Protein AF-A0A529Y421-F1 (afdb_monomer)

Mean predicted aligned error: 8.47 Å

Solvent-accessible surface area (backbone atoms only — not comparable to full-atom values): 8105 Å² total; per-residue (Å²): 81,92,61,48,84,88,84,75,98,61,97,77,87,85,83,74,94,60,98,74,80,75,78,56,73,95,70,62,75,56,79,87,67,38,79,45,76,65,43,39,53,40,48,37,53,45,39,39,70,50,32,75,90,50,21,64,60,25,49,55,49,43,70,60,49,50,62,58,52,45,72,73,50,88,51,63,68,60,40,55,50,52,55,51,36,52,51,28,52,74,71,68,37,49,69,60,29,49,54,55,47,60,69,41,50,70,58,52,51,52,58,53,54,67,66,67,70,67,80,79,72,79,80,76,80,83,81,81,131

Radius of gyration: 20.15 Å; Cα contacts (8 Å, |Δi|>4): 86; chains: 1; bounding box: 56×40×66 Å

pLDDT: mean 86.64, std 13.7, range [48.19, 98.25]

Sequence (129 aa):
INGAVIHVDRKVTIELMNDVQFLLESHVIQAEQASTPLRQLYFIVQIMLINPAGAAEARDMFRRSLPMLIASFDNQDICNRLKQIDRMVGEDEIYEALKAIRALYPLERKALEDTDEIPEAPRALAVGA

Secondary structure (DSSP, 8-state):
-TT-----SS-------S------GGG---GGG--SHHHHHHHHHHHHHH-GGGHHHHHHHHHHHHHHHHHT---HHHHHHHHHHHHHHHTT-HHHHHHHHHHHHHHHHHHHHHHH-------------

Structure (mmCIF, N/CA/C/O backbone):
data_AF-A0A529Y421-F1
#
_entry.id   AF-A0A529Y421-F1
#
loop_
_atom_site.group_PDB
_atom_site.id
_atom_site.type_symbol
_atom_site.label_atom_id
_atom_site.label_alt_id
_atom_site.label_comp_id
_atom_site.label_asym_id
_atom_site.label_entity_id
_atom_site.label_seq_id
_atom_site.pdbx_PDB_ins_code
_atom_site.Cartn_x
_atom_site.Cartn_y
_atom_site.Cartn_z
_atom_site.occupancy
_atom_site.B_iso_or_equiv
_atom_site.auth_seq_id
_atom_site.auth_comp_id
_atom_site.auth_asym_id
_atom_site.auth_atom_id
_atom_site.pdbx_PDB_model_num
ATOM 1 N N . ILE A 1 1 ? -9.564 3.473 12.352 1.00 63.72 1 ILE A N 1
ATOM 2 C CA . ILE A 1 1 ? -10.527 2.362 12.550 1.00 63.72 1 ILE A CA 1
ATOM 3 C C . ILE A 1 1 ? -11.722 2.593 11.639 1.00 63.72 1 ILE A C 1
ATOM 5 O O . ILE A 1 1 ? -12.403 3.584 11.851 1.00 63.72 1 ILE A O 1
ATOM 9 N N . ASN A 1 2 ? -11.964 1.757 10.623 1.00 61.97 2 ASN A N 1
ATOM 10 C CA . ASN A 1 2 ? -13.098 1.922 9.689 1.00 61.97 2 ASN A CA 1
ATOM 11 C C . ASN A 1 2 ? -13.236 3.359 9.129 1.00 61.97 2 ASN A C 1
ATOM 13 O O . ASN A 1 2 ? -14.321 3.929 9.128 1.00 61.97 2 ASN A O 1
ATOM 17 N N . GLY A 1 3 ? -12.116 3.986 8.750 1.00 61.38 3 GLY A N 1
ATOM 18 C CA . GLY A 1 3 ? -12.078 5.387 8.298 1.00 61.38 3 GLY A CA 1
ATOM 19 C C . GLY A 1 3 ? -11.944 6.451 9.402 1.00 61.38 3 GLY A C 1
ATOM 20 O O . GLY A 1 3 ? -11.648 7.600 9.097 1.00 61.38 3 GLY A O 1
ATOM 21 N N . ALA A 1 4 ? -12.076 6.099 10.685 1.00 69.12 4 ALA A N 1
ATOM 22 C CA . ALA A 1 4 ? -11.848 7.022 11.800 1.00 69.12 4 ALA A CA 1
ATOM 23 C C . ALA A 1 4 ? -10.352 7.176 12.128 1.00 69.12 4 ALA A C 1
ATOM 25 O O . ALA A 1 4 ? -9.645 6.177 12.315 1.00 69.12 4 ALA A O 1
ATOM 26 N N . VAL A 1 5 ? -9.885 8.420 12.245 1.00 74.56 5 VAL A N 1
ATOM 27 C CA . VAL A 1 5 ? -8.524 8.772 12.678 1.00 74.56 5 VAL A CA 1
ATOM 28 C C . VAL A 1 5 ? -8.503 8.910 14.198 1.00 74.56 5 VAL A C 1
ATOM 30 O O . VAL A 1 5 ? -9.376 9.555 14.774 1.00 74.56 5 VAL A O 1
ATOM 33 N N . ILE A 1 6 ? -7.509 8.305 14.849 1.00 79.62 6 ILE A N 1
ATOM 34 C CA . ILE A 1 6 ? -7.303 8.437 16.294 1.00 79.62 6 ILE A CA 1
ATOM 35 C C . ILE A 1 6 ? -6.074 9.308 16.519 1.00 79.62 6 ILE A C 1
ATOM 37 O O . ILE A 1 6 ? -4.979 8.957 16.087 1.00 79.62 6 ILE A O 1
ATOM 41 N N . HIS A 1 7 ? -6.269 10.421 17.218 1.00 82.12 7 HIS A N 1
ATOM 42 C CA . HIS A 1 7 ? -5.204 11.296 17.688 1.00 82.12 7 HIS A CA 1
ATOM 43 C C . HIS A 1 7 ? -5.233 11.339 19.217 1.00 82.12 7 HIS A C 1
ATOM 45 O O . HIS A 1 7 ? -6.308 11.393 19.814 1.00 82.12 7 HIS A O 1
ATOM 51 N N . VAL A 1 8 ? -4.060 11.301 19.847 1.00 84.50 8 VAL A N 1
ATOM 52 C CA . VAL A 1 8 ? -3.912 11.318 21.307 1.00 84.50 8 VAL A CA 1
ATOM 53 C C . VAL A 1 8 ? -2.969 12.453 21.693 1.00 84.50 8 VAL A C 1
ATOM 55 O O . VAL A 1 8 ? -1.868 12.556 21.162 1.00 84.50 8 VAL A O 1
ATOM 58 N N . ASP A 1 9 ? -3.407 13.318 22.607 1.00 89.75 9 ASP A N 1
ATOM 59 C CA . ASP A 1 9 ? -2.672 14.516 23.051 1.00 89.75 9 ASP A CA 1
ATOM 60 C C . ASP A 1 9 ? -1.628 14.215 24.145 1.00 89.75 9 ASP A C 1
ATOM 62 O O . ASP A 1 9 ? -0.839 15.076 24.534 1.00 89.75 9 ASP A O 1
ATOM 66 N N . ARG A 1 10 ? -1.633 12.983 24.664 1.00 92.12 10 ARG A N 1
ATOM 67 C CA . ARG A 1 10 ? -0.780 12.490 25.749 1.00 92.12 10 ARG A CA 1
ATOM 68 C C . ARG A 1 10 ? -0.543 10.987 25.607 1.00 92.12 10 ARG A C 1
ATOM 70 O O . ARG A 1 10 ? -1.236 10.304 24.854 1.00 92.12 10 ARG A O 1
ATOM 77 N N . LYS A 1 11 ? 0.417 10.447 26.364 1.00 92.19 11 LYS A N 1
ATOM 78 C CA . LYS A 1 11 ? 0.706 9.005 26.381 1.00 92.19 11 LYS A CA 1
ATOM 79 C C . LYS A 1 11 ? -0.511 8.223 26.887 1.00 92.19 11 LYS A C 1
ATOM 81 O O . LYS A 1 11 ? -0.927 8.407 28.028 1.00 92.19 11 LYS A O 1
ATOM 86 N N . VAL A 1 12 ? -1.027 7.324 26.055 1.00 92.06 12 VAL A N 1
ATOM 87 C CA . VAL A 1 12 ? -2.126 6.408 26.383 1.00 92.06 12 VAL A CA 1
ATOM 88 C C . VAL A 1 12 ? -1.828 5.010 25.841 1.00 92.06 12 VAL A C 1
ATOM 90 O O . VAL A 1 12 ? -1.035 4.859 24.911 1.00 92.06 12 VAL A O 1
ATOM 93 N N . THR A 1 13 ? -2.477 4.000 26.414 1.00 89.50 13 THR A N 1
ATOM 94 C CA . THR A 1 13 ? -2.512 2.636 25.874 1.00 89.50 13 THR A CA 1
ATOM 95 C C . THR A 1 13 ? -3.875 2.422 25.229 1.00 89.50 13 THR A C 1
ATOM 97 O O . THR A 1 13 ? -4.895 2.710 25.852 1.00 89.50 13 THR A O 1
ATOM 100 N N . ILE A 1 14 ? -3.894 1.942 23.986 1.00 86.56 14 ILE A N 1
ATOM 101 C CA . ILE A 1 14 ? -5.120 1.604 23.258 1.00 86.56 14 ILE A CA 1
ATOM 102 C C . ILE A 1 14 ? -5.116 0.095 23.040 1.00 86.56 14 ILE A C 1
ATOM 104 O O . ILE A 1 14 ? -4.206 -0.429 22.401 1.00 86.56 14 ILE A O 1
ATOM 108 N N . GLU A 1 15 ? -6.132 -0.586 23.559 1.00 86.50 15 GLU A N 1
ATOM 109 C CA . GLU A 1 15 ? -6.344 -2.016 23.345 1.00 86.50 15 GLU A CA 1
ATOM 110 C C . GLU A 1 15 ? -7.516 -2.218 22.382 1.00 86.50 15 GLU A C 1
ATOM 112 O O . GLU A 1 15 ? -8.612 -1.695 22.586 1.00 86.50 15 GLU A O 1
ATOM 117 N N . LEU A 1 16 ? -7.273 -2.965 21.307 1.00 83.94 16 LEU A N 1
ATOM 118 C CA . LEU A 1 16 ? -8.285 -3.349 20.327 1.00 83.94 16 LEU A CA 1
ATOM 119 C C . LEU A 1 16 ? -8.655 -4.802 20.616 1.00 83.94 16 LEU A C 1
ATOM 121 O O . LEU A 1 16 ? -7.834 -5.697 20.453 1.00 83.94 16 LEU A O 1
ATOM 125 N N . MET A 1 17 ? -9.879 -5.025 21.091 1.00 87.00 17 MET A N 1
ATOM 126 C CA . MET A 1 17 ? -10.341 -6.355 21.517 1.00 87.00 17 MET A CA 1
ATOM 127 C C . MET A 1 17 ? -10.834 -7.238 20.360 1.00 87.00 17 MET A C 1
ATOM 129 O O . MET A 1 17 ? -11.115 -8.414 20.568 1.00 87.00 17 MET A O 1
ATOM 133 N N . ASN A 1 18 ? -10.952 -6.671 19.159 1.00 82.56 18 ASN A N 1
ATOM 134 C CA . ASN A 1 18 ? -11.360 -7.367 17.942 1.00 82.56 18 ASN A CA 1
ATOM 135 C C . ASN A 1 18 ? -10.196 -7.409 16.954 1.00 82.56 18 ASN A C 1
ATOM 137 O O . ASN A 1 18 ? -9.344 -6.518 16.969 1.00 82.56 18 ASN A O 1
ATOM 141 N N . ASP A 1 19 ? -10.223 -8.389 16.050 1.00 74.75 19 ASP A N 1
ATOM 142 C CA . ASP A 1 19 ? -9.330 -8.390 14.897 1.00 74.75 19 ASP A CA 1
ATOM 143 C C . ASP A 1 19 ? -9.735 -7.249 13.952 1.00 74.75 19 ASP A C 1
ATOM 145 O O . ASP A 1 19 ? -10.853 -7.209 13.428 1.00 74.75 19 ASP A O 1
ATOM 149 N N . VAL A 1 20 ? -8.863 -6.251 13.832 1.00 77.38 20 VAL A N 1
ATOM 150 C CA . VAL A 1 20 ? -9.123 -5.023 13.080 1.00 77.38 20 VAL A CA 1
ATOM 151 C C . VAL A 1 2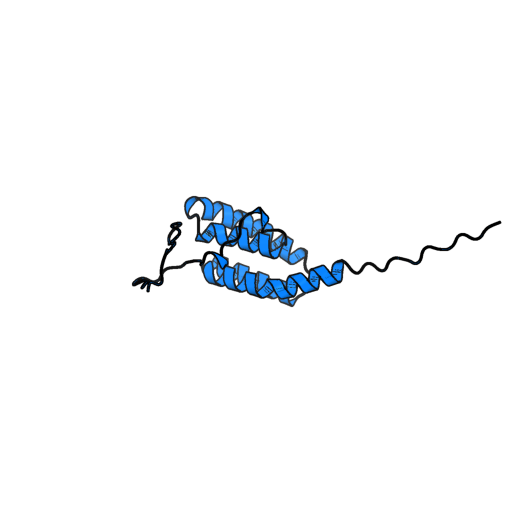0 ? -7.909 -4.662 12.247 1.00 77.38 20 VAL A C 1
ATOM 153 O O . VAL A 1 20 ? -6.781 -4.595 12.734 1.00 77.38 20 VAL A O 1
ATOM 156 N N . GLN A 1 21 ? -8.156 -4.329 10.985 1.00 77.06 21 GLN A N 1
ATOM 157 C CA . GLN A 1 21 ? -7.132 -3.747 10.132 1.00 77.06 21 GLN A CA 1
ATOM 158 C C . GLN A 1 21 ? -7.059 -2.236 10.397 1.00 77.06 21 GLN A C 1
ATOM 160 O O . GLN A 1 21 ? -8.071 -1.528 10.377 1.00 77.06 21 GLN A O 1
ATOM 165 N N . PHE A 1 22 ? -5.858 -1.722 10.668 1.00 78.25 22 PHE A N 1
ATOM 166 C CA . PHE A 1 22 ? -5.629 -0.295 10.890 1.00 78.25 22 PHE A CA 1
ATOM 167 C C . PHE A 1 22 ? -4.326 0.177 10.245 1.00 78.25 22 PHE A C 1
ATOM 169 O O . PHE A 1 22 ? -3.378 -0.584 10.057 1.00 78.25 22 PHE A O 1
ATOM 176 N N . LEU A 1 23 ? -4.276 1.471 9.936 1.00 81.62 23 LEU A N 1
ATOM 177 C CA . LEU A 1 23 ? -3.067 2.162 9.513 1.00 81.62 23 LEU A CA 1
ATOM 178 C C . LEU A 1 23 ? -2.701 3.209 10.560 1.00 81.62 23 LEU A C 1
ATOM 180 O O . LEU A 1 23 ? -3.571 3.883 11.110 1.00 81.62 23 LEU A O 1
ATOM 184 N N . LEU A 1 24 ? -1.404 3.332 10.820 1.00 82.69 24 LEU A N 1
ATOM 185 C CA . LEU A 1 24 ? -0.846 4.471 11.540 1.00 82.69 24 LEU A CA 1
ATOM 186 C C . LEU A 1 24 ? -0.791 5.677 10.597 1.00 82.69 24 LEU A C 1
ATOM 188 O O . LEU A 1 24 ? -0.710 5.502 9.383 1.00 82.69 24 LEU A O 1
ATOM 192 N N . GLU A 1 25 ? -0.763 6.891 11.144 1.00 81.50 25 GLU A N 1
ATOM 193 C CA . GLU A 1 25 ? -0.621 8.121 10.349 1.00 81.50 25 GLU A CA 1
ATOM 194 C C . GLU A 1 25 ? 0.612 8.071 9.433 1.00 81.50 25 GLU A C 1
ATOM 196 O O . GLU A 1 25 ? 0.514 8.347 8.244 1.00 81.50 25 GLU A O 1
ATOM 201 N N . SER A 1 26 ? 1.746 7.583 9.943 1.00 83.06 26 SER A N 1
ATOM 202 C CA . SER A 1 26 ? 2.985 7.382 9.173 1.00 83.06 26 SER A CA 1
ATOM 203 C C . SER A 1 26 ? 2.859 6.373 8.021 1.00 83.06 26 SER A C 1
ATOM 205 O O . SER A 1 26 ? 3.757 6.253 7.173 1.00 83.06 26 SER A O 1
ATOM 207 N N . HIS A 1 27 ? 1.774 5.597 8.003 1.00 88.44 27 HIS A N 1
ATOM 208 C CA . HIS A 1 27 ? 1.459 4.655 6.943 1.00 88.44 27 HIS A CA 1
ATOM 209 C C . HIS A 1 27 ? 0.469 5.201 5.918 1.00 88.44 27 HIS A C 1
ATOM 211 O O . HIS A 1 27 ? 0.380 4.633 4.833 1.00 88.44 27 HIS A O 1
ATOM 217 N N . VAL A 1 28 ? -0.223 6.297 6.210 1.00 90.69 28 VAL A N 1
ATOM 218 C CA . VAL A 1 28 ? -1.140 6.929 5.265 1.00 90.69 28 VAL A CA 1
ATOM 219 C C . VAL A 1 28 ? -0.362 7.909 4.398 1.00 90.69 28 VAL A C 1
ATOM 221 O O . VAL A 1 28 ? 0.343 8.772 4.915 1.00 90.69 28 VAL A O 1
ATOM 224 N N . ILE A 1 29 ? -0.488 7.777 3.078 1.00 93.88 29 ILE A N 1
ATOM 225 C CA . ILE A 1 29 ? 0.036 8.769 2.135 1.00 93.88 29 ILE A CA 1
ATOM 226 C C . ILE A 1 29 ? -1.104 9.564 1.498 1.00 93.88 29 ILE A C 1
ATOM 228 O O . ILE A 1 29 ? -2.179 9.019 1.233 1.00 93.88 29 ILE A O 1
ATOM 232 N N . GLN A 1 30 ? -0.853 10.847 1.258 1.00 92.94 30 GLN A N 1
ATOM 233 C CA . GLN A 1 30 ? -1.716 11.740 0.488 1.00 92.94 30 GLN A CA 1
ATOM 234 C C . GLN A 1 30 ? -1.455 11.585 -1.014 1.00 92.94 30 GLN A C 1
ATOM 236 O O . GLN A 1 30 ? -0.404 11.079 -1.420 1.00 92.94 30 GLN A O 1
ATOM 241 N N . ALA A 1 31 ? -2.395 12.041 -1.843 1.00 91.75 31 ALA A N 1
ATOM 242 C CA . ALA A 1 31 ? -2.301 11.921 -3.297 1.00 91.75 31 ALA A CA 1
ATOM 243 C C . ALA A 1 31 ? -1.023 12.576 -3.852 1.00 91.75 31 ALA A C 1
ATOM 245 O O . ALA A 1 31 ? -0.361 12.020 -4.724 1.00 91.75 31 ALA A O 1
ATOM 246 N N . GLU A 1 32 ? -0.607 13.707 -3.283 1.00 93.94 32 GLU A N 1
ATOM 247 C CA . GLU A 1 32 ? 0.585 14.458 -3.690 1.00 93.94 32 GLU A CA 1
ATOM 248 C C . GLU A 1 32 ? 1.885 13.701 -3.378 1.00 93.94 32 GLU A C 1
ATOM 250 O O . GLU A 1 32 ? 2.923 13.942 -3.991 1.00 93.94 32 GLU A O 1
ATOM 255 N N . GLN A 1 33 ? 1.844 12.766 -2.425 1.00 93.88 33 GLN A N 1
ATOM 256 C CA . GLN A 1 33 ? 2.989 11.937 -2.050 1.00 93.88 33 GLN A CA 1
ATOM 257 C C . GLN A 1 33 ? 3.141 10.702 -2.947 1.00 93.88 33 GLN A C 1
ATOM 259 O O . GLN A 1 33 ? 4.172 10.025 -2.861 1.00 93.88 33 GLN A O 1
ATOM 264 N N . ALA A 1 34 ? 2.152 10.405 -3.799 1.00 95.31 34 ALA A N 1
ATOM 265 C CA . ALA A 1 34 ? 2.160 9.306 -4.761 1.00 95.31 34 ALA A CA 1
ATOM 266 C C . ALA A 1 34 ? 2.992 9.646 -6.016 1.00 95.31 34 ALA A C 1
ATOM 268 O O . ALA A 1 34 ? 2.529 9.566 -7.152 1.00 95.31 34 ALA A O 1
ATOM 269 N N . SER A 1 35 ? 4.244 10.048 -5.798 1.00 94.19 35 SER A N 1
ATOM 270 C CA . SER A 1 35 ? 5.146 10.550 -6.839 1.00 94.19 35 SER A CA 1
ATOM 271 C C . SER A 1 35 ? 5.913 9.463 -7.597 1.00 94.19 35 SER A C 1
ATOM 273 O O . SER A 1 35 ? 6.554 9.773 -8.595 1.00 94.19 35 SER A O 1
ATOM 275 N N . THR A 1 36 ? 5.870 8.208 -7.139 1.00 95.12 36 THR A N 1
ATOM 276 C CA . THR A 1 36 ? 6.512 7.064 -7.808 1.00 95.12 36 THR A CA 1
ATOM 277 C C . THR A 1 36 ? 5.483 5.993 -8.170 1.00 95.12 36 THR A C 1
ATOM 279 O O . THR A 1 36 ? 4.443 5.912 -7.504 1.00 95.12 36 THR A O 1
ATOM 282 N N . PRO A 1 37 ? 5.744 5.153 -9.186 1.00 94.94 37 PRO A N 1
ATOM 283 C CA . PRO A 1 37 ? 4.805 4.118 -9.616 1.00 94.94 37 PRO A CA 1
ATOM 284 C C . PRO A 1 37 ? 4.314 3.178 -8.490 1.00 94.94 37 PRO A C 1
ATOM 286 O O . PRO A 1 37 ? 3.110 2.940 -8.358 1.00 94.94 37 PRO A O 1
ATOM 289 N N . LEU A 1 38 ? 5.190 2.704 -7.598 1.00 96.62 38 LEU A N 1
ATOM 290 C CA . LEU A 1 38 ? 4.798 1.883 -6.447 1.00 96.62 38 LEU A CA 1
ATOM 291 C C . LEU A 1 38 ? 4.036 2.679 -5.389 1.00 96.62 38 LEU A C 1
ATOM 293 O O . LEU A 1 38 ? 3.154 2.121 -4.738 1.00 96.62 38 LEU A O 1
ATOM 297 N N . ARG A 1 39 ? 4.339 3.968 -5.195 1.00 97.25 39 ARG A N 1
ATOM 298 C CA . ARG A 1 39 ? 3.558 4.813 -4.279 1.00 97.25 39 ARG A CA 1
ATOM 299 C C . ARG A 1 39 ? 2.159 5.090 -4.820 1.00 97.25 39 ARG A C 1
ATOM 301 O O . ARG A 1 39 ? 1.216 5.140 -4.039 1.00 97.25 39 ARG A O 1
ATOM 308 N N . GLN A 1 40 ? 2.000 5.212 -6.136 1.00 97.19 40 GLN A N 1
ATOM 309 C CA . GLN A 1 40 ? 0.685 5.283 -6.780 1.00 97.19 40 GLN A CA 1
ATOM 310 C C . GLN A 1 40 ? -0.100 3.990 -6.562 1.00 97.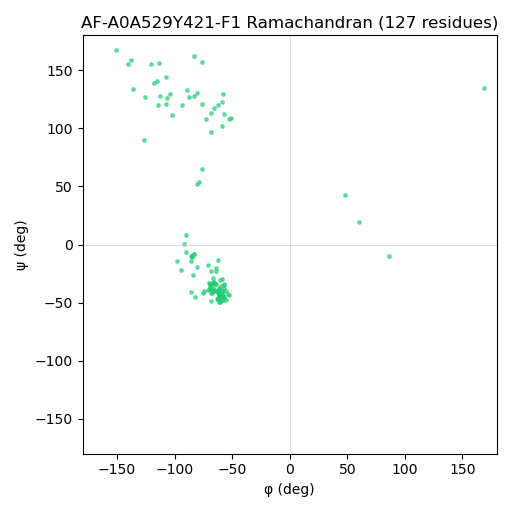19 40 GLN A C 1
ATOM 312 O O . GLN A 1 40 ? -1.250 4.042 -6.128 1.00 97.19 40 GLN A O 1
ATOM 317 N N . LEU A 1 41 ? 0.535 2.830 -6.767 1.00 97.75 41 LEU A N 1
ATOM 318 C CA . LEU A 1 41 ? -0.089 1.539 -6.475 1.00 97.75 41 LEU A CA 1
ATOM 319 C C . LEU A 1 41 ? -0.485 1.424 -4.993 1.00 97.75 41 LEU A C 1
ATOM 321 O O . LEU A 1 41 ? -1.610 1.033 -4.688 1.00 97.75 41 LEU A O 1
ATOM 325 N N . TYR A 1 42 ? 0.404 1.818 -4.077 1.00 97.62 42 TYR A N 1
ATOM 326 C CA . TYR A 1 42 ? 0.128 1.848 -2.640 1.00 97.62 42 TYR A CA 1
ATOM 327 C C . TYR A 1 42 ? -1.083 2.720 -2.312 1.00 97.62 42 TYR A C 1
ATOM 329 O O . TYR A 1 42 ? -1.944 2.301 -1.545 1.00 97.62 42 TYR A O 1
ATOM 337 N N . PHE A 1 43 ? -1.176 3.912 -2.907 1.00 96.88 43 PHE A N 1
ATOM 338 C CA . PHE A 1 43 ? -2.298 4.822 -2.690 1.00 96.88 43 PHE A CA 1
ATOM 339 C C . PHE A 1 43 ? -3.632 4.201 -3.126 1.00 96.88 43 PHE A C 1
ATOM 341 O O . PHE A 1 43 ? -4.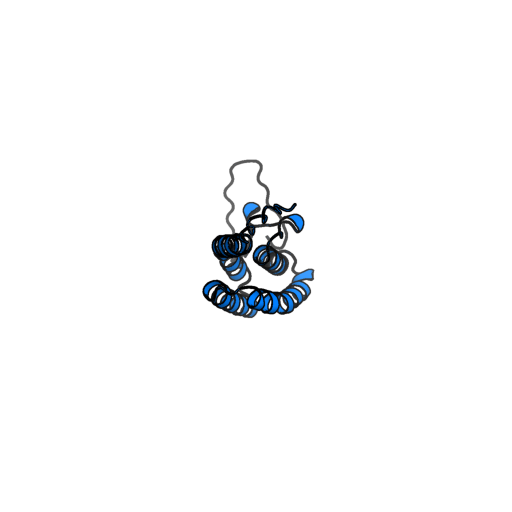616 4.280 -2.393 1.00 96.88 43 PHE A O 1
ATOM 348 N N . ILE A 1 44 ? -3.660 3.509 -4.268 1.00 97.06 44 ILE A N 1
ATOM 349 C CA . ILE A 1 44 ? -4.857 2.798 -4.740 1.00 97.06 44 ILE A CA 1
ATOM 350 C C . ILE A 1 44 ? -5.272 1.709 -3.738 1.00 97.06 44 ILE A C 1
ATOM 352 O O . ILE A 1 44 ? -6.431 1.656 -3.328 1.00 97.06 44 ILE A O 1
ATOM 356 N N . VAL A 1 45 ? -4.333 0.864 -3.299 1.00 96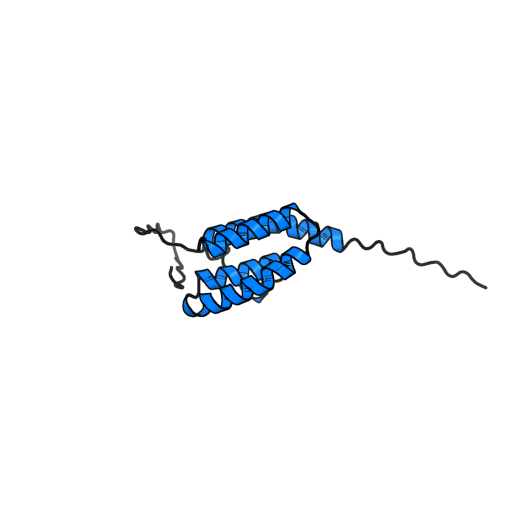.38 45 VAL A N 1
ATOM 357 C CA . VAL A 1 45 ? -4.614 -0.206 -2.321 1.00 96.38 45 VAL A CA 1
ATOM 358 C C . VAL A 1 45 ? -5.019 0.375 -0.961 1.00 96.38 45 VAL A C 1
ATOM 360 O O . VAL A 1 45 ? -5.895 -0.163 -0.287 1.00 96.38 45 VAL A O 1
ATOM 363 N N . GLN A 1 46 ? -4.463 1.524 -0.572 1.00 95.06 46 GLN A N 1
ATOM 364 C CA . GLN A 1 46 ? -4.818 2.219 0.664 1.00 95.06 46 GLN A CA 1
ATOM 365 C C . GLN A 1 46 ? -6.291 2.630 0.652 1.00 95.06 46 GLN A C 1
ATOM 367 O O . GLN A 1 46 ? -6.974 2.435 1.657 1.00 95.06 46 GLN A O 1
ATOM 372 N N . ILE A 1 47 ? -6.799 3.150 -0.472 1.00 93.69 47 ILE A N 1
ATOM 373 C CA . ILE A 1 47 ? -8.215 3.519 -0.622 1.00 93.69 47 ILE A CA 1
ATOM 374 C C . ILE A 1 47 ? -9.122 2.310 -0.376 1.00 93.69 47 ILE A C 1
ATOM 376 O O . ILE A 1 47 ? -10.131 2.461 0.312 1.00 93.69 47 ILE A O 1
ATOM 380 N N . MET A 1 48 ? -8.741 1.114 -0.847 1.00 93.50 48 MET A N 1
ATOM 381 C CA . MET A 1 48 ? -9.508 -0.116 -0.595 1.00 93.50 48 MET A CA 1
ATOM 382 C C . MET A 1 48 ? -9.692 -0.397 0.901 1.00 93.50 48 MET A C 1
ATOM 384 O O . MET A 1 48 ? -10.726 -0.929 1.295 1.00 93.50 48 MET A O 1
ATOM 388 N N . LEU A 1 49 ? -8.699 -0.036 1.722 1.00 89.31 49 LEU A N 1
ATOM 389 C CA . LEU A 1 49 ? -8.714 -0.256 3.165 1.00 89.31 49 LEU A CA 1
ATOM 390 C C . LEU A 1 49 ? -9.431 0.863 3.937 1.00 89.31 49 LEU A C 1
ATOM 392 O O . LEU A 1 49 ? -10.144 0.590 4.901 1.00 89.31 49 LEU A O 1
ATOM 396 N N . ILE A 1 50 ? -9.222 2.129 3.556 1.00 88.00 50 ILE A N 1
ATOM 397 C CA . ILE A 1 50 ? -9.687 3.285 4.345 1.00 88.00 50 ILE A CA 1
ATOM 398 C C . ILE A 1 50 ? -11.051 3.830 3.910 1.00 88.00 50 ILE A C 1
ATOM 400 O O . ILE A 1 50 ? -11.702 4.505 4.706 1.00 88.00 50 ILE A O 1
ATOM 404 N N . ASN A 1 51 ? -11.480 3.559 2.673 1.00 87.94 51 ASN A N 1
ATOM 405 C CA . ASN A 1 51 ? -12.735 4.051 2.108 1.00 87.94 51 ASN A CA 1
ATOM 406 C C . ASN A 1 51 ? -13.581 2.886 1.558 1.00 87.94 51 ASN A C 1
ATOM 408 O O . ASN A 1 51 ? -13.492 2.567 0.370 1.00 87.94 51 ASN A O 1
ATOM 412 N N . PRO A 1 52 ? -14.454 2.282 2.388 1.00 84.88 52 PRO A N 1
ATOM 413 C CA . PRO A 1 52 ? -15.307 1.171 1.966 1.00 84.88 52 PRO A CA 1
ATOM 414 C C . PRO A 1 52 ? -16.202 1.496 0.763 1.00 84.88 52 PRO A C 1
ATOM 416 O O . PRO A 1 52 ? -16.419 0.634 -0.084 1.00 84.88 52 PRO A O 1
ATOM 419 N N . ALA A 1 53 ? -16.689 2.738 0.654 1.00 90.06 53 ALA A N 1
ATOM 420 C CA . ALA A 1 53 ? -17.546 3.161 -0.453 1.00 90.06 53 ALA A CA 1
ATOM 421 C C . ALA A 1 53 ? -16.786 3.227 -1.791 1.00 90.06 53 ALA A C 1
ATOM 423 O O . ALA A 1 53 ? -17.350 2.907 -2.832 1.00 90.06 53 ALA A O 1
ATOM 424 N N . GLY A 1 54 ? -15.501 3.594 -1.758 1.00 90.62 54 GLY A N 1
ATOM 425 C CA . GLY A 1 54 ? -14.623 3.654 -2.934 1.00 90.62 54 GLY A CA 1
ATOM 426 C C . GLY A 1 54 ? -13.837 2.367 -3.209 1.00 90.62 54 GLY A C 1
ATOM 427 O O .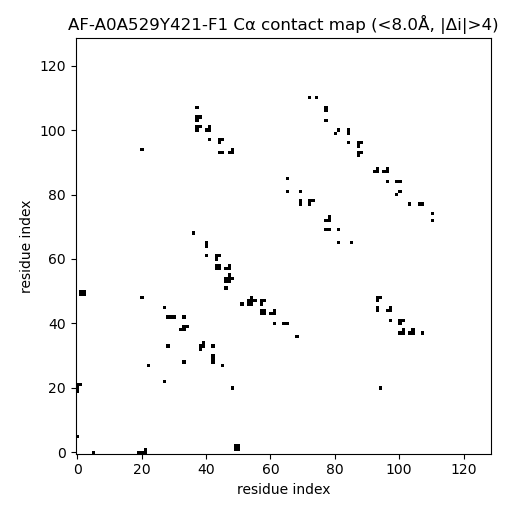 GLY A 1 54 ? -13.057 2.314 -4.158 1.00 90.62 54 GLY A O 1
ATOM 428 N N . ALA A 1 55 ? -14.001 1.319 -2.396 1.00 92.69 55 ALA A N 1
ATOM 429 C CA . ALA A 1 55 ? -13.145 0.136 -2.462 1.00 92.69 55 ALA A CA 1
ATOM 430 C C . ALA A 1 55 ? -13.296 -0.662 -3.769 1.00 92.69 55 ALA A C 1
ATOM 432 O O . ALA A 1 55 ? -12.327 -1.261 -4.235 1.00 92.69 55 ALA A O 1
ATOM 433 N N . ALA A 1 56 ? -14.492 -0.683 -4.366 1.00 95.56 56 ALA A N 1
ATOM 434 C CA . ALA A 1 56 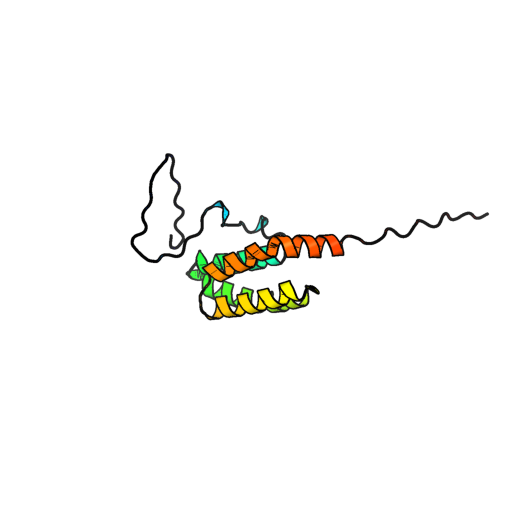? -14.728 -1.346 -5.650 1.00 95.56 56 ALA A CA 1
ATOM 435 C C . ALA A 1 56 ? -14.019 -0.612 -6.801 1.00 95.56 56 ALA A C 1
ATOM 437 O O . ALA A 1 56 ? -13.264 -1.224 -7.553 1.00 95.56 56 ALA A O 1
ATOM 438 N N . GLU A 1 57 ? -14.174 0.711 -6.875 1.00 97.19 57 GLU A N 1
ATOM 439 C CA . GLU A 1 57 ? -13.499 1.544 -7.878 1.00 97.19 57 GLU A CA 1
ATOM 440 C C . GLU A 1 57 ? -11.975 1.473 -7.737 1.00 97.19 57 GLU A C 1
ATOM 442 O O . GLU A 1 57 ? -11.262 1.343 -8.733 1.00 97.19 57 GLU A O 1
ATOM 447 N N . ALA A 1 58 ? -11.466 1.481 -6.502 1.00 96.94 58 ALA A N 1
ATOM 448 C CA . ALA A 1 58 ? -10.047 1.300 -6.228 1.00 96.94 58 ALA A CA 1
ATOM 449 C C . ALA A 1 58 ? -9.541 -0.075 -6.696 1.00 96.94 58 ALA A C 1
ATOM 451 O O . ALA A 1 58 ? -8.475 -0.150 -7.309 1.00 96.94 58 ALA A O 1
ATOM 452 N N . ARG A 1 59 ? -10.303 -1.162 -6.484 1.00 97.69 59 ARG A N 1
ATOM 453 C CA . ARG A 1 59 ? -9.968 -2.494 -7.029 1.00 97.69 59 ARG A CA 1
ATOM 454 C C . ARG A 1 59 ? -9.907 -2.485 -8.556 1.00 97.69 59 ARG A C 1
ATOM 456 O O . ARG A 1 59 ? -8.984 -3.062 -9.128 1.00 97.69 59 ARG A O 1
ATOM 463 N N . ASP A 1 60 ? -10.824 -1.794 -9.224 1.00 97.81 60 ASP A N 1
ATOM 464 C CA . ASP A 1 60 ? -10.801 -1.680 -10.686 1.00 97.81 60 ASP A CA 1
ATOM 465 C C . ASP A 1 60 ? -9.633 -0.824 -11.189 1.00 97.81 60 ASP A C 1
ATOM 467 O O . ASP A 1 60 ? -9.015 -1.138 -12.209 1.00 97.81 60 ASP A O 1
ATOM 471 N N . MET A 1 61 ? -9.281 0.248 -10.475 1.00 97.38 61 MET A N 1
ATOM 472 C CA . MET A 1 61 ? -8.056 1.003 -10.743 1.00 97.38 61 MET A CA 1
ATOM 473 C C . MET A 1 61 ? -6.820 0.117 -10.592 1.00 97.38 61 MET A C 1
ATOM 475 O O . MET A 1 61 ? -6.007 0.071 -11.508 1.00 97.38 61 MET A O 1
ATOM 479 N N . PHE A 1 62 ? -6.716 -0.648 -9.506 1.00 98.25 62 PHE A N 1
ATOM 480 C CA . PHE A 1 62 ? -5.603 -1.565 -9.265 1.00 98.25 62 PHE A CA 1
ATOM 481 C C . PHE A 1 62 ? -5.446 -2.598 -10.385 1.00 98.25 62 PHE A C 1
ATOM 483 O O . PHE A 1 62 ? -4.352 -2.747 -10.924 1.00 98.25 62 PHE A O 1
ATOM 490 N N . ARG A 1 63 ? -6.543 -3.242 -10.807 1.00 97.62 63 ARG A N 1
ATOM 491 C CA . ARG A 1 63 ? -6.546 -4.230 -11.903 1.00 97.62 63 ARG A CA 1
ATOM 492 C C . ARG A 1 63 ? -6.053 -3.661 -13.233 1.00 97.62 63 ARG A C 1
ATOM 494 O O . ARG A 1 63 ? -5.493 -4.396 -14.038 1.00 97.62 63 ARG A O 1
ATOM 501 N N . ARG A 1 64 ? -6.256 -2.363 -13.470 1.00 97.38 64 ARG A N 1
ATOM 502 C CA . ARG A 1 64 ? -5.735 -1.662 -14.653 1.00 97.38 64 ARG A CA 1
ATOM 503 C C . ARG A 1 64 ? -4.279 -1.241 -14.470 1.00 97.38 64 ARG A C 1
ATOM 505 O O . ARG A 1 64 ? -3.478 -1.432 -15.378 1.00 97.38 64 ARG A O 1
ATOM 512 N N . SER A 1 65 ? -3.936 -0.680 -13.313 1.00 96.44 65 SER A N 1
ATOM 513 C CA . SER A 1 65 ? -2.608 -0.128 -13.026 1.00 96.44 65 SER A CA 1
ATOM 514 C C . SER A 1 65 ? -1.530 -1.198 -12.873 1.00 96.44 65 SER A C 1
ATOM 516 O O . SER A 1 65 ? -0.417 -1.001 -13.353 1.00 96.44 65 SER A O 1
ATOM 518 N N . LEU A 1 66 ? -1.836 -2.330 -12.235 1.00 97.44 66 LEU A N 1
ATOM 519 C CA . LEU A 1 66 ? -0.835 -3.345 -11.913 1.00 97.44 66 LEU A CA 1
ATOM 520 C C . LEU A 1 66 ? -0.165 -3.961 -13.159 1.00 97.44 66 LEU A C 1
ATOM 522 O O . LEU A 1 66 ? 1.063 -4.022 -13.174 1.00 97.44 66 LEU A O 1
ATOM 526 N N . PRO A 1 67 ? -0.886 -4.371 -14.223 1.00 96.31 67 PRO A N 1
ATOM 527 C CA . PRO A 1 67 ? -0.242 -4.891 -15.430 1.00 96.31 67 PRO A CA 1
ATOM 528 C C . PRO A 1 67 ? 0.673 -3.871 -16.114 1.00 96.31 67 PRO A C 1
ATOM 530 O O . PRO A 1 67 ? 1.756 -4.234 -16.566 1.00 96.31 67 PRO A O 1
ATOM 533 N N . MET A 1 68 ? 0.266 -2.596 -16.155 1.00 94.94 68 MET A N 1
ATOM 534 C CA . MET A 1 68 ? 1.089 -1.516 -16.717 1.00 94.94 68 MET A CA 1
ATOM 535 C C . MET A 1 68 ? 2.370 -1.318 -15.905 1.00 94.94 68 MET A C 1
ATOM 537 O O . MET A 1 68 ? 3.440 -1.140 -16.475 1.00 94.94 68 MET A O 1
ATOM 541 N N . LEU A 1 69 ? 2.264 -1.414 -14.580 1.00 94.25 69 LEU A N 1
ATOM 542 C CA . LEU A 1 69 ? 3.396 -1.316 -13.670 1.00 94.25 69 LEU A CA 1
ATOM 543 C C . LEU A 1 69 ? 4.362 -2.499 -13.800 1.00 94.25 69 LEU A C 1
ATOM 545 O O . LEU A 1 69 ? 5.572 -2.318 -13.798 1.00 94.25 69 LEU A O 1
ATOM 549 N N . ILE A 1 70 ? 3.845 -3.722 -13.937 1.00 94.56 70 ILE A N 1
ATOM 550 C CA . ILE A 1 70 ? 4.682 -4.903 -14.192 1.00 94.56 70 ILE A CA 1
ATOM 551 C C . ILE A 1 70 ? 5.427 -4.744 -15.522 1.00 94.56 70 ILE A C 1
ATOM 553 O O . ILE A 1 70 ? 6.593 -5.108 -15.610 1.00 94.56 70 ILE A O 1
ATOM 557 N N . ALA A 1 71 ? 4.775 -4.185 -16.544 1.00 92.75 71 ALA A N 1
ATOM 558 C CA . ALA A 1 71 ? 5.395 -3.946 -17.843 1.00 92.75 71 ALA A CA 1
ATOM 559 C C . ALA A 1 71 ? 6.442 -2.816 -17.836 1.00 92.75 71 ALA A C 1
ATOM 561 O O . ALA A 1 71 ? 7.234 -2.745 -18.770 1.00 92.75 71 ALA A O 1
ATOM 562 N N . SER A 1 72 ? 6.455 -1.941 -16.822 1.00 90.00 72 SER A N 1
ATOM 563 C CA . SER A 1 72 ? 7.405 -0.824 -16.734 1.00 90.00 72 SER A CA 1
ATOM 564 C C . SER A 1 72 ? 8.705 -1.153 -15.996 1.00 90.00 72 SER A C 1
ATOM 566 O O . SER A 1 72 ? 9.582 -0.299 -15.940 1.00 90.00 72 SER A O 1
ATOM 568 N N . PHE A 1 73 ? 8.831 -2.337 -15.388 1.00 88.12 73 PHE A N 1
ATOM 569 C CA . PHE A 1 73 ? 10.037 -2.742 -14.661 1.00 88.12 73 PHE A CA 1
ATOM 570 C C . PHE A 1 73 ? 10.762 -3.889 -15.369 1.00 88.12 73 PHE A C 1
ATOM 572 O O . PHE A 1 73 ? 10.190 -4.956 -15.579 1.00 88.12 73 PHE A O 1
ATOM 579 N N . ASP A 1 74 ? 12.063 -3.717 -15.607 1.00 86.50 74 ASP A N 1
ATOM 580 C CA . ASP A 1 74 ? 12.943 -4.801 -16.075 1.00 86.50 74 ASP A CA 1
ATOM 581 C C . ASP A 1 74 ? 13.393 -5.725 -14.929 1.00 86.50 74 ASP A C 1
ATOM 583 O O . ASP A 1 74 ? 13.816 -6.865 -15.136 1.00 86.50 74 ASP A O 1
ATOM 587 N N . ASN A 1 75 ? 13.290 -5.252 -13.683 1.00 88.69 75 ASN A N 1
ATOM 588 C CA . ASN A 1 75 ? 13.697 -6.008 -12.508 1.00 88.69 75 ASN A CA 1
ATOM 589 C C . ASN A 1 75 ? 12.708 -7.151 -12.208 1.00 88.69 75 ASN A C 1
ATOM 591 O O . ASN A 1 75 ? 11.607 -6.941 -11.687 1.00 88.69 75 ASN A O 1
ATOM 595 N N . GLN A 1 76 ? 13.145 -8.385 -12.470 1.00 89.31 76 GLN A N 1
ATOM 596 C CA . GLN A 1 76 ? 12.333 -9.587 -12.290 1.00 89.31 76 GLN A CA 1
ATOM 597 C C . GLN A 1 76 ? 11.871 -9.807 -10.838 1.00 89.31 76 GLN A C 1
ATOM 599 O O . GLN A 1 76 ? 10.781 -10.348 -10.627 1.00 89.31 76 GLN A O 1
ATOM 604 N N . ASP A 1 77 ? 12.644 -9.371 -9.837 1.00 91.25 77 ASP A N 1
ATOM 605 C CA . ASP A 1 77 ? 12.259 -9.490 -8.427 1.00 91.25 77 ASP A CA 1
ATOM 606 C C . ASP A 1 77 ? 11.076 -8.577 -8.098 1.00 91.25 77 ASP A C 1
ATOM 608 O O . ASP A 1 77 ? 10.130 -9.018 -7.438 1.00 91.25 77 ASP A O 1
ATOM 612 N N . ILE A 1 78 ? 11.077 -7.339 -8.609 1.00 92.00 78 ILE A N 1
ATOM 613 C CA . ILE A 1 78 ? 9.937 -6.420 -8.479 1.00 92.00 78 ILE A CA 1
ATOM 614 C C . ILE A 1 78 ? 8.707 -7.042 -9.149 1.00 92.00 78 ILE A C 1
ATOM 616 O O . ILE A 1 78 ? 7.659 -7.169 -8.515 1.00 92.00 78 ILE A O 1
ATOM 620 N N . CYS A 1 79 ? 8.842 -7.527 -10.384 1.00 94.62 79 CYS A N 1
ATOM 621 C CA . CYS A 1 79 ? 7.744 -8.151 -11.127 1.00 94.62 79 CYS A CA 1
ATOM 622 C C . CYS A 1 79 ? 7.158 -9.380 -10.412 1.00 94.62 79 CYS A C 1
ATOM 624 O O . CYS A 1 79 ? 5.938 -9.552 -10.357 1.00 94.62 79 CYS A O 1
ATOM 626 N N . ASN A 1 80 ? 8.000 -10.233 -9.824 1.00 95.56 80 ASN A N 1
ATOM 627 C CA . ASN A 1 80 ? 7.548 -11.402 -9.065 1.00 95.56 80 ASN A CA 1
ATOM 628 C C . ASN A 1 80 ? 6.787 -10.999 -7.795 1.00 95.56 80 ASN A C 1
ATOM 630 O O . ASN A 1 80 ? 5.771 -11.610 -7.461 1.00 95.56 80 ASN A O 1
ATOM 634 N N . ARG A 1 81 ? 7.243 -9.952 -7.104 1.00 96.38 81 ARG A N 1
ATOM 635 C CA . ARG A 1 81 ? 6.578 -9.418 -5.909 1.00 96.38 81 ARG A CA 1
ATOM 636 C C . ARG A 1 81 ? 5.247 -8.752 -6.247 1.00 96.38 81 ARG A C 1
ATOM 638 O O . ARG A 1 81 ? 4.276 -8.964 -5.530 1.00 96.38 81 ARG A O 1
ATOM 645 N N . LEU A 1 82 ? 5.162 -8.039 -7.368 1.00 97.19 82 LEU A N 1
ATOM 646 C CA . LEU A 1 82 ? 3.910 -7.463 -7.868 1.00 97.19 82 LEU A CA 1
ATOM 647 C C . LEU A 1 82 ? 2.853 -8.538 -8.179 1.00 97.19 82 LEU A C 1
ATOM 649 O O . LEU A 1 82 ? 1.685 -8.354 -7.852 1.00 97.19 82 LEU A O 1
ATOM 653 N N . LYS A 1 83 ? 3.253 -9.702 -8.708 1.00 96.81 83 LYS A N 1
ATOM 654 C CA . LYS A 1 83 ? 2.343 -10.854 -8.884 1.00 96.81 83 LYS A CA 1
ATOM 655 C C . LYS A 1 83 ? 1.866 -11.449 -7.554 1.00 96.81 83 LYS A C 1
ATOM 657 O O . LYS A 1 83 ? 0.736 -11.912 -7.460 1.00 96.81 83 LYS A O 1
ATOM 662 N N . GLN A 1 84 ? 2.710 -11.445 -6.520 1.00 97.56 84 GLN A N 1
ATOM 663 C CA . GLN A 1 84 ? 2.293 -11.854 -5.171 1.00 97.56 84 GLN A CA 1
ATOM 664 C C . GLN A 1 84 ? 1.281 -10.864 -4.582 1.00 97.56 84 GLN A C 1
ATOM 666 O O . GLN A 1 84 ? 0.302 -11.287 -3.976 1.00 97.56 84 GLN A O 1
ATOM 671 N N . ILE A 1 85 ? 1.484 -9.564 -4.811 1.00 98.06 85 ILE A N 1
ATOM 672 C CA . ILE A 1 85 ? 0.552 -8.508 -4.393 1.00 98.06 85 ILE A CA 1
ATOM 673 C C . ILE A 1 85 ? -0.811 -8.668 -5.085 1.00 98.06 85 ILE A C 1
ATOM 675 O O . ILE A 1 85 ? -1.832 -8.507 -4.425 1.00 98.06 85 ILE A O 1
ATOM 679 N N . ASP A 1 86 ? -0.845 -9.041 -6.370 1.00 98.06 86 ASP A N 1
ATOM 680 C CA . ASP A 1 86 ? -2.098 -9.357 -7.079 1.00 98.06 86 ASP A CA 1
ATOM 681 C C . ASP A 1 86 ? -2.907 -10.440 -6.354 1.00 98.06 86 ASP A C 1
ATOM 683 O O . ASP A 1 86 ? -4.095 -10.271 -6.078 1.00 98.06 86 ASP A O 1
ATOM 687 N N . ARG A 1 87 ? -2.229 -11.529 -5.966 1.00 98.06 87 ARG A N 1
ATOM 688 C CA . ARG A 1 87 ? -2.840 -12.626 -5.212 1.00 98.06 87 ARG A CA 1
ATOM 689 C C . ARG A 1 87 ? -3.386 -12.149 -3.866 1.00 98.06 87 ARG A C 1
ATOM 691 O O . ARG A 1 87 ? -4.539 -12.438 -3.571 1.00 98.06 87 ARG A O 1
ATOM 698 N N . MET A 1 88 ? -2.596 -11.404 -3.090 1.00 97.56 88 MET A N 1
ATOM 699 C CA . MET A 1 88 ? -3.017 -10.877 -1.782 1.00 97.56 88 MET A CA 1
ATOM 700 C C . MET A 1 88 ? -4.274 -10.011 -1.905 1.00 97.56 88 MET A C 1
ATOM 702 O O . MET A 1 88 ? -5.210 -10.157 -1.126 1.00 97.56 88 MET A O 1
ATOM 706 N N . VAL A 1 89 ? -4.333 -9.135 -2.914 1.00 96.88 89 VAL A N 1
ATOM 707 C CA . VAL A 1 89 ? -5.523 -8.308 -3.167 1.00 96.88 89 VAL A CA 1
ATOM 708 C C . VAL A 1 89 ? -6.719 -9.166 -3.593 1.00 96.88 89 VAL A C 1
ATOM 710 O O . VAL A 1 89 ? -7.843 -8.878 -3.187 1.00 96.88 89 VAL A O 1
ATOM 713 N N . GLY A 1 90 ? -6.497 -10.226 -4.376 1.00 96.38 90 GLY A N 1
ATOM 714 C CA . GLY A 1 90 ? -7.533 -11.192 -4.749 1.00 96.38 90 GLY A CA 1
ATOM 715 C C . GLY A 1 90 ? -8.064 -12.035 -3.582 1.00 96.38 90 GLY A C 1
ATOM 716 O O . GLY A 1 90 ? -9.224 -12.437 -3.614 1.00 96.38 90 GLY A O 1
ATOM 717 N N . GLU A 1 91 ? -7.244 -12.271 -2.558 1.00 96.62 91 GLU A N 1
ATOM 718 C CA . GLU A 1 91 ? -7.592 -12.976 -1.313 1.00 96.62 91 GLU A CA 1
ATOM 719 C C . GLU A 1 91 ? -8.112 -12.019 -0.212 1.00 96.62 91 GLU A C 1
ATOM 721 O O . GLU A 1 91 ? -8.325 -12.439 0.921 1.00 96.62 91 GLU A O 1
ATOM 726 N N . ASP A 1 92 ? -8.346 -10.739 -0.539 1.00 93.06 92 ASP A N 1
ATOM 727 C CA . ASP A 1 92 ? -8.757 -9.665 0.383 1.00 93.06 92 ASP A CA 1
ATOM 728 C C . ASP A 1 92 ? -7.769 -9.373 1.536 1.00 93.06 92 ASP A C 1
ATOM 730 O O . ASP A 1 92 ? -8.088 -8.675 2.505 1.00 93.06 92 ASP A O 1
ATOM 734 N N . GLU A 1 93 ? -6.509 -9.788 1.393 1.00 93.56 93 GLU A N 1
ATOM 735 C CA . GLU A 1 93 ? -5.406 -9.495 2.315 1.00 93.56 93 GLU A CA 1
ATOM 736 C C . GLU A 1 93 ? -4.817 -8.086 2.076 1.00 93.56 93 GLU A C 1
ATOM 738 O O . GLU A 1 93 ? -3.612 -7.890 1.895 1.00 93.56 93 GLU A O 1
ATOM 743 N N . ILE A 1 94 ? -5.678 -7.061 2.066 1.00 93.44 94 ILE A N 1
ATOM 744 C CA . ILE A 1 94 ? -5.332 -5.687 1.651 1.00 93.44 94 ILE A CA 1
ATOM 745 C C . ILE A 1 94 ? -4.199 -5.083 2.495 1.00 93.44 94 ILE A C 1
ATOM 747 O O . ILE A 1 94 ? -3.308 -4.410 1.973 1.00 93.44 94 ILE A O 1
ATOM 751 N N . TYR A 1 95 ? -4.199 -5.330 3.805 1.00 92.06 95 TYR A N 1
ATOM 752 C CA . TYR A 1 95 ? -3.149 -4.832 4.693 1.00 92.06 95 TYR A CA 1
ATOM 753 C C . TYR A 1 95 ? -1.776 -5.463 4.405 1.00 92.06 95 TYR A C 1
ATOM 755 O O . TYR A 1 95 ? -0.756 -4.767 4.394 1.00 92.06 95 TYR A O 1
ATOM 763 N N . GLU A 1 96 ? -1.737 -6.764 4.115 1.00 94.06 96 GLU A N 1
ATOM 764 C CA . GLU A 1 96 ? -0.495 -7.454 3.759 1.00 94.06 96 GLU A CA 1
ATOM 765 C C . GLU A 1 96 ? 0.013 -7.003 2.385 1.00 94.06 96 GLU A C 1
ATOM 767 O O . GLU A 1 96 ? 1.211 -6.752 2.229 1.00 94.06 96 GLU A O 1
ATOM 772 N N . ALA A 1 97 ? -0.8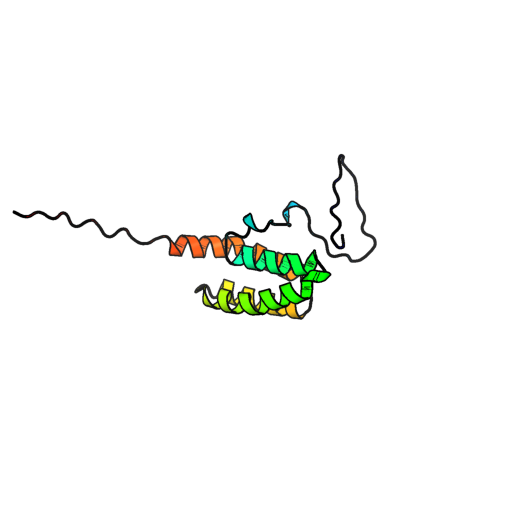94 -6.746 1.437 1.00 96.81 97 ALA A N 1
ATOM 773 C CA . ALA A 1 97 ? -0.553 -6.117 0.164 1.00 96.81 97 ALA A CA 1
ATOM 774 C C . ALA A 1 97 ? 0.118 -4.741 0.358 1.00 96.81 97 ALA A C 1
ATOM 776 O O . ALA A 1 97 ? 1.156 -4.470 -0.250 1.00 96.81 97 ALA A O 1
ATOM 777 N N . LEU A 1 98 ? -0.396 -3.882 1.252 1.00 95.81 98 LEU A N 1
ATOM 778 C CA . LEU A 1 98 ? 0.226 -2.583 1.567 1.00 95.81 98 LEU A CA 1
ATOM 779 C C . LEU A 1 98 ? 1.646 -2.734 2.127 1.00 95.81 98 LEU A C 1
ATOM 781 O O . LEU A 1 98 ? 2.560 -2.005 1.723 1.00 95.81 98 LEU A O 1
ATOM 785 N N . LYS A 1 99 ? 1.851 -3.688 3.042 1.00 95.38 99 LYS A N 1
ATOM 786 C CA . LYS A 1 99 ? 3.179 -3.992 3.597 1.00 95.38 99 LYS A CA 1
ATOM 787 C C . LYS A 1 99 ? 4.138 -4.465 2.510 1.00 95.38 99 LYS A C 1
ATOM 789 O O . LYS A 1 99 ? 5.266 -3.972 2.444 1.00 95.38 99 LYS A O 1
ATOM 794 N N . ALA A 1 100 ? 3.684 -5.370 1.646 1.00 97.12 100 ALA A N 1
ATOM 795 C CA . ALA A 1 100 ? 4.471 -5.888 0.536 1.00 97.12 100 ALA A CA 1
ATOM 796 C C . ALA A 1 100 ? 4.875 -4.776 -0.446 1.00 97.12 100 ALA A C 1
ATOM 798 O O . ALA A 1 100 ? 6.044 -4.698 -0.816 1.00 97.12 100 ALA A O 1
ATOM 799 N N . ILE A 1 101 ? 3.962 -3.861 -0.798 1.00 97.50 101 ILE A N 1
ATOM 800 C CA . ILE A 1 101 ? 4.272 -2.723 -1.680 1.00 97.50 101 ILE A CA 1
ATOM 801 C C . ILE A 1 101 ? 5.327 -1.801 -1.050 1.00 97.50 101 ILE A C 1
ATOM 803 O O . ILE A 1 101 ? 6.305 -1.454 -1.710 1.00 97.50 101 ILE A O 1
ATOM 807 N N . ARG A 1 102 ? 5.199 -1.434 0.237 1.00 95.75 102 ARG A N 1
ATOM 808 C CA . ARG A 1 102 ? 6.209 -0.586 0.913 1.00 95.75 102 ARG A CA 1
ATOM 809 C C . ARG A 1 102 ? 7.593 -1.220 0.930 1.00 95.75 102 ARG A C 1
ATOM 811 O O . ARG A 1 102 ? 8.586 -0.503 0.814 1.00 95.75 102 ARG A O 1
ATOM 818 N N . ALA A 1 103 ? 7.669 -2.542 1.074 1.00 96.50 103 ALA A N 1
ATOM 819 C CA . ALA A 1 103 ? 8.937 -3.266 1.068 1.00 96.50 103 ALA A CA 1
ATOM 820 C C . ALA A 1 103 ? 9.675 -3.164 -0.281 1.00 96.50 103 ALA A C 1
ATOM 822 O O . ALA A 1 103 ? 10.889 -3.352 -0.323 1.00 96.50 103 ALA A O 1
ATOM 823 N N . LEU A 1 104 ? 8.968 -2.823 -1.366 1.00 96.06 104 LEU A N 1
ATOM 824 C CA . LEU A 1 104 ? 9.543 -2.632 -2.696 1.00 96.06 104 LEU A CA 1
ATOM 825 C C . LEU A 1 104 ? 10.089 -1.218 -2.943 1.00 96.06 104 LEU A C 1
ATOM 827 O O . LEU A 1 104 ? 10.870 -1.042 -3.874 1.00 96.06 104 LEU A O 1
ATOM 831 N N . TYR A 1 105 ? 9.769 -0.220 -2.110 1.00 95.06 105 TYR A N 1
ATOM 832 C CA . TYR A 1 105 ? 10.241 1.162 -2.311 1.00 95.06 105 TYR A CA 1
ATOM 833 C C . TYR A 1 105 ? 11.768 1.305 -2.431 1.00 95.06 105 TYR A C 1
ATOM 835 O O . TYR A 1 105 ? 12.216 2.097 -3.260 1.00 95.06 105 TYR A O 1
ATOM 843 N N . PRO A 1 106 ? 12.601 0.580 -1.655 1.00 94.38 106 PRO A N 1
ATOM 844 C CA . PRO A 1 106 ? 14.049 0.647 -1.836 1.00 94.38 106 PRO A CA 1
ATOM 845 C C . PRO A 1 106 ? 14.514 0.070 -3.178 1.00 94.38 106 PRO A C 1
ATOM 847 O O . PRO A 1 106 ? 15.508 0.543 -3.715 1.00 94.38 106 PRO A O 1
ATOM 850 N N . LEU A 1 107 ? 13.821 -0.945 -3.707 1.00 92.50 107 LEU A N 1
ATOM 851 C CA . LEU A 1 107 ? 14.153 -1.556 -4.998 1.00 92.50 107 LEU A CA 1
ATOM 852 C C . LEU A 1 107 ? 13.731 -0.662 -6.163 1.00 92.50 107 LEU A C 1
ATOM 854 O O . LEU A 1 107 ? 14.508 -0.485 -7.092 1.00 92.50 107 LEU A O 1
ATOM 858 N N . GLU A 1 108 ? 12.545 -0.056 -6.088 1.00 93.31 108 GLU A N 1
ATOM 859 C CA . GLU A 1 108 ? 12.110 0.933 -7.080 1.00 93.31 108 GLU A CA 1
ATOM 860 C C . GLU A 1 108 ? 13.051 2.129 -7.124 1.00 93.31 108 GLU A C 1
ATOM 862 O O . GLU A 1 108 ? 13.412 2.563 -8.208 1.00 93.31 108 GLU A O 1
ATOM 867 N N . ARG A 1 109 ? 13.487 2.641 -5.966 1.00 92.00 109 ARG A N 1
ATOM 868 C CA . ARG A 1 109 ? 14.417 3.773 -5.940 1.00 92.00 109 ARG A CA 1
ATOM 869 C C . ARG A 1 109 ? 15.697 3.467 -6.717 1.00 92.00 109 ARG A C 1
ATOM 871 O O . ARG A 1 109 ? 16.089 4.280 -7.537 1.00 92.00 109 ARG A O 1
ATOM 878 N N . LYS A 1 110 ? 16.279 2.283 -6.506 1.00 90.12 110 LYS A N 1
ATOM 879 C CA . LYS A 1 110 ? 17.460 1.834 -7.257 1.00 90.12 110 LYS A CA 1
ATOM 880 C C . LYS A 1 110 ? 17.176 1.723 -8.756 1.00 90.12 110 LYS A C 1
ATOM 882 O O . LYS A 1 110 ? 17.942 2.231 -9.553 1.00 90.12 110 LYS A O 1
ATOM 887 N N . ALA A 1 111 ? 16.046 1.122 -9.133 1.00 86.44 111 ALA A N 1
ATOM 888 C CA . ALA A 1 111 ? 15.675 0.966 -10.540 1.00 86.44 111 ALA A CA 1
ATOM 889 C C . ALA A 1 111 ? 15.441 2.310 -11.261 1.00 86.44 111 ALA A C 1
ATOM 891 O O . ALA A 1 111 ? 15.732 2.433 -12.449 1.00 86.44 111 ALA A O 1
ATOM 892 N N . LEU A 1 112 ? 14.913 3.315 -10.554 1.00 84.81 112 LEU A N 1
ATOM 893 C CA . LEU A 1 112 ? 14.734 4.666 -11.089 1.00 84.81 112 LEU A CA 1
ATOM 894 C C . LEU A 1 112 ? 16.066 5.427 -11.180 1.00 84.81 112 LEU A C 1
ATOM 896 O O . LEU A 1 112 ? 16.298 6.092 -12.181 1.00 84.81 112 LEU A O 1
ATOM 900 N N . GLU A 1 113 ? 16.950 5.288 -10.185 1.00 83.88 113 GLU A N 1
ATOM 901 C CA . GLU A 1 113 ? 18.308 5.858 -10.216 1.00 83.88 113 GLU A CA 1
A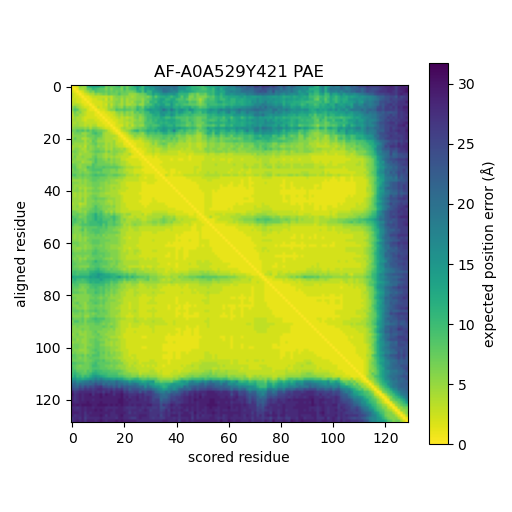TOM 902 C C . GLU A 1 113 ? 19.122 5.306 -11.404 1.00 83.88 113 GLU A C 1
ATOM 904 O O . GLU A 1 113 ? 19.728 6.084 -12.136 1.00 83.88 113 GLU A O 1
ATOM 909 N N . ASP A 1 114 ? 19.050 3.995 -11.666 1.00 68.25 114 ASP A N 1
ATOM 910 C CA . ASP A 1 114 ? 19.731 3.343 -12.799 1.00 68.25 114 ASP A CA 1
ATOM 911 C C . ASP A 1 114 ? 19.214 3.822 -14.175 1.00 68.25 114 ASP A C 1
ATOM 913 O O . ASP A 1 114 ? 19.911 3.712 -15.183 1.00 68.25 114 ASP A O 1
ATOM 917 N N . THR A 1 115 ? 17.987 4.353 -14.240 1.00 61.81 115 THR A N 1
ATOM 918 C CA . THR A 1 115 ? 17.377 4.858 -15.484 1.00 61.81 115 THR A CA 1
ATOM 919 C C . THR A 1 115 ? 17.805 6.300 -15.800 1.00 61.81 115 THR A C 1
ATOM 921 O O . THR A 1 115 ? 17.831 6.689 -16.969 1.00 61.81 115 THR A O 1
ATOM 924 N N . ASP A 1 116 ? 18.173 7.086 -14.782 1.00 58.94 116 ASP A N 1
ATOM 925 C CA . ASP A 1 116 ? 18.576 8.494 -14.925 1.00 58.94 116 ASP A CA 1
ATOM 926 C C . ASP A 1 116 ? 20.069 8.672 -15.293 1.00 58.94 116 ASP A C 1
ATOM 928 O O . ASP A 1 116 ? 20.477 9.766 -15.696 1.00 58.94 116 ASP A O 1
ATOM 932 N N . GLU A 1 117 ? 20.894 7.616 -15.236 1.00 51.78 117 GLU A N 1
ATOM 933 C CA . GLU A 1 117 ? 22.290 7.629 -15.710 1.00 51.78 117 GLU A CA 1
ATOM 934 C C . GLU A 1 117 ? 22.387 7.556 -17.251 1.00 51.78 117 GLU A C 1
ATOM 936 O O . GLU A 1 117 ? 22.927 6.619 -17.839 1.00 51.78 117 GLU A O 1
ATOM 941 N N . ILE A 1 118 ? 21.892 8.581 -17.950 1.00 56.09 118 ILE A N 1
ATOM 942 C CA . ILE A 1 118 ? 22.241 8.801 -19.361 1.00 56.09 118 ILE A CA 1
ATOM 943 C C . ILE A 1 118 ? 23.659 9.401 -19.391 1.00 56.09 118 ILE A C 1
ATOM 945 O O . ILE A 1 118 ? 23.860 10.483 -18.832 1.00 56.09 118 ILE A O 1
ATOM 949 N N . PRO A 1 119 ? 24.658 8.780 -20.052 1.00 51.16 119 PRO A N 1
ATOM 950 C CA . PRO A 1 119 ? 25.958 9.414 -20.204 1.00 51.16 119 PRO A CA 1
ATOM 951 C C . PRO A 1 119 ? 25.783 10.659 -21.078 1.00 51.16 119 PRO A C 1
ATOM 953 O O . PRO A 1 119 ? 25.405 10.549 -22.247 1.00 51.16 119 PRO A O 1
ATOM 956 N N . GLU A 1 120 ? 26.063 11.846 -20.528 1.00 51.94 120 GLU A N 1
ATOM 957 C CA . GLU A 1 120 ? 26.269 13.050 -21.335 1.00 51.94 120 GLU A CA 1
ATOM 958 C C . GLU A 1 120 ? 27.335 12.723 -22.389 1.00 51.94 120 GLU A C 1
ATOM 960 O O . GLU A 1 120 ? 28.518 12.550 -22.082 1.00 51.94 120 GLU A O 1
ATOM 965 N N . ALA A 1 121 ? 26.915 12.600 -23.649 1.00 60.09 121 ALA A N 1
ATOM 966 C CA . ALA A 1 121 ? 27.842 12.461 -24.755 1.00 60.09 121 ALA A CA 1
ATOM 967 C C . ALA A 1 121 ? 28.777 13.686 -24.750 1.00 60.09 121 ALA A C 1
ATOM 969 O O . ALA A 1 121 ? 28.287 14.821 -24.687 1.00 60.09 121 ALA A O 1
ATOM 970 N N . PRO A 1 122 ? 30.109 13.503 -24.815 1.00 57.00 122 PRO A N 1
ATOM 971 C CA . PRO A 1 122 ? 31.035 14.622 -24.779 1.00 57.00 122 PRO A CA 1
ATOM 972 C C . PRO A 1 122 ? 30.728 15.556 -25.950 1.00 57.00 122 PRO A C 1
ATOM 974 O O . PRO A 1 122 ? 30.732 15.135 -27.109 1.00 57.00 122 PRO A O 1
ATOM 977 N N . ARG A 1 123 ? 30.441 16.829 -25.643 1.00 59.09 123 ARG A N 1
ATOM 978 C CA . ARG A 1 123 ? 30.290 17.893 -26.642 1.00 59.09 123 ARG A CA 1
ATOM 979 C C . ARG A 1 123 ? 31.512 17.868 -27.552 1.00 59.09 123 ARG A C 1
ATOM 981 O O . ARG A 1 123 ? 32.607 18.240 -27.133 1.00 59.09 123 ARG A O 1
ATOM 988 N N . ALA A 1 124 ? 31.320 17.429 -28.793 1.00 56.94 124 ALA A N 1
ATOM 989 C CA . ALA A 1 124 ? 32.331 17.544 -29.823 1.00 56.94 124 ALA A CA 1
ATOM 990 C C . ALA A 1 124 ? 32.691 19.030 -29.964 1.00 56.94 124 ALA A C 1
ATOM 992 O O . ALA A 1 124 ? 31.864 19.850 -30.366 1.00 56.94 124 ALA A O 1
ATOM 993 N N . LEU A 1 125 ? 33.922 19.374 -29.582 1.00 56.22 125 LEU A N 1
ATOM 994 C CA . LEU A 1 125 ? 34.554 20.641 -29.917 1.00 56.22 125 LEU A CA 1
ATOM 995 C C . LEU A 1 125 ? 34.595 20.740 -31.444 1.00 56.22 125 LEU A C 1
ATOM 997 O O . LEU A 1 125 ? 35.428 20.111 -32.094 1.00 56.22 125 LEU A O 1
ATOM 1001 N N . ALA A 1 126 ? 33.677 21.514 -32.018 1.00 48.19 126 ALA A N 1
ATOM 1002 C CA . ALA A 1 126 ? 33.777 21.936 -33.402 1.00 48.19 126 ALA A CA 1
ATOM 1003 C C . ALA A 1 126 ? 34.956 22.914 -33.515 1.00 48.19 126 ALA A C 1
ATOM 1005 O O . ALA A 1 126 ? 34.836 24.097 -33.205 1.00 48.19 126 ALA A O 1
ATOM 1006 N N . VAL A 1 127 ? 36.112 22.389 -33.917 1.00 53.06 127 VAL A N 1
ATOM 1007 C CA . VAL A 1 127 ? 37.212 23.173 -34.481 1.00 53.06 127 VAL A CA 1
ATOM 1008 C C . VAL A 1 127 ? 37.048 23.155 -35.997 1.00 53.06 127 VAL A C 1
ATOM 1010 O O . VAL A 1 127 ? 37.074 22.097 -36.620 1.00 53.06 127 VAL A O 1
ATOM 1013 N N . GLY A 1 128 ? 36.887 24.338 -36.573 1.00 54.78 128 GLY A N 1
ATOM 1014 C CA . GLY A 1 128 ? 36.913 24.609 -38.009 1.00 54.78 128 GLY A CA 1
ATOM 1015 C C . GLY A 1 128 ? 36.402 26.032 -38.235 1.00 54.78 128 GLY A C 1
ATOM 1016 O O . GLY A 1 128 ? 35.415 26.414 -37.617 1.00 54.78 128 GLY A O 1
ATOM 1017 N N . ALA A 1 129 ? 37.012 26.884 -39.046 1.00 50.41 129 ALA A N 1
ATOM 1018 C CA . ALA A 1 129 ? 38.246 26.843 -39.823 1.00 50.41 129 ALA A CA 1
ATOM 1019 C C . ALA A 1 129 ? 38.704 28.304 -39.997 1.00 50.41 129 ALA A C 1
ATOM 1021 O O . ALA A 1 129 ? 37.837 29.199 -39.846 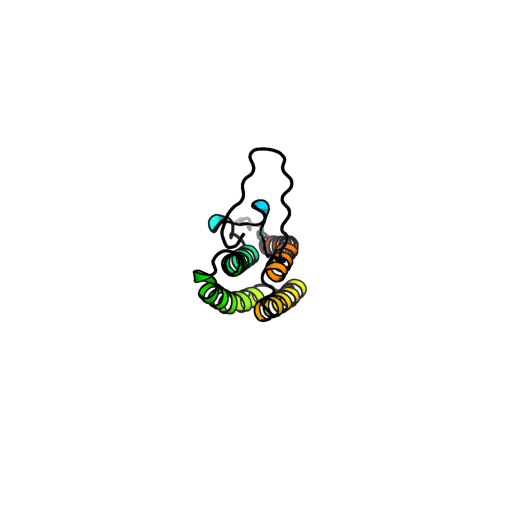1.00 50.41 129 ALA A O 1
#

Foldseek 3Di:
DLQDDDDDPDDDDDDDPDDDDDDDPVLDDDPVRCPALLSVLLNLLVCLRNPVVCNVVSVVVNVVSLVVVLVVDPDVVVNVLSVVLVVCVVVVVSNVSSVSSVVCVVVRVVRVVVVPPDPPDPPPPDDDD